Protein AF-A0AAV6WT46-F1 (afdb_monomer)

Structure (mmCIF, N/CA/C/O backbone):
data_AF-A0AAV6WT46-F1
#
_entry.id   AF-A0AAV6WT46-F1
#
loop_
_atom_site.group_PDB
_atom_site.id
_atom_site.type_symbol
_atom_site.label_atom_id
_atom_site.label_alt_id
_atom_site.label_comp_id
_atom_site.label_asym_id
_atom_site.label_entity_id
_atom_site.label_seq_id
_atom_site.pdbx_PDB_ins_code
_atom_site.Cartn_x
_atom_site.Cartn_y
_atom_site.Cartn_z
_atom_site.occupancy
_atom_site.B_iso_or_equiv
_atom_site.auth_seq_id
_atom_site.auth_comp_id
_atom_site.auth_asym_id
_atom_site.auth_atom_id
_atom_site.pdbx_PDB_model_num
ATOM 1 N N . MET A 1 1 ? -4.213 -20.398 21.052 1.00 59.06 1 MET A N 1
ATOM 2 C CA . MET A 1 1 ? -3.882 -21.037 19.759 1.00 59.06 1 MET A CA 1
ATOM 3 C C . MET A 1 1 ? -2.415 -20.762 19.490 1.00 59.06 1 MET A C 1
ATOM 5 O O . MET A 1 1 ? -1.897 -19.812 20.065 1.00 59.06 1 MET A O 1
ATOM 9 N N . GLU A 1 2 ? -1.743 -21.585 18.694 1.00 73.06 2 GLU A N 1
ATOM 10 C CA . GLU A 1 2 ? -0.379 -21.280 18.254 1.00 73.06 2 GLU A CA 1
ATOM 11 C C . GLU A 1 2 ? -0.454 -20.201 17.166 1.00 73.06 2 GLU A C 1
ATOM 13 O O . GLU A 1 2 ? -1.269 -20.307 16.248 1.00 73.06 2 GLU A O 1
ATOM 18 N N . LEU A 1 3 ? 0.304 -19.114 17.327 1.00 70.44 3 LEU A N 1
ATOM 19 C CA . LEU A 1 3 ? 0.281 -17.991 16.393 1.00 70.44 3 LEU A CA 1
ATOM 20 C C . LEU A 1 3 ? 1.283 -18.274 15.275 1.00 70.44 3 LEU A C 1
ATOM 22 O O . LEU A 1 3 ? 2.488 -18.145 15.486 1.00 70.44 3 LEU A O 1
ATOM 26 N N . ASP A 1 4 ? 0.788 -18.653 14.098 1.00 71.62 4 ASP A N 1
ATOM 27 C CA . ASP A 1 4 ? 1.652 -18.814 12.932 1.00 71.62 4 ASP A CA 1
ATOM 28 C C . ASP A 1 4 ? 2.218 -17.450 12.501 1.00 71.62 4 ASP A C 1
ATOM 30 O O . ASP A 1 4 ? 1.489 -16.546 12.082 1.00 71.62 4 ASP A O 1
ATOM 34 N N . LEU A 1 5 ? 3.537 -17.317 12.649 1.00 76.94 5 LEU A N 1
ATOM 35 C CA . LEU A 1 5 ? 4.339 -16.146 12.288 1.00 76.94 5 LEU A CA 1
ATOM 36 C C . LEU A 1 5 ? 5.156 -16.378 11.002 1.00 76.94 5 LEU A C 1
ATOM 38 O O . LEU A 1 5 ? 6.085 -15.622 10.711 1.00 76.94 5 LEU A O 1
ATOM 42 N N . THR A 1 6 ? 4.830 -17.416 10.225 1.00 81.56 6 THR A N 1
ATOM 43 C CA . THR A 1 6 ? 5.473 -17.703 8.937 1.00 81.56 6 THR A CA 1
ATOM 44 C C . THR A 1 6 ? 5.360 -16.492 7.993 1.00 81.56 6 THR A C 1
ATOM 46 O O . THR A 1 6 ? 4.273 -15.920 7.842 1.00 81.56 6 THR A O 1
ATOM 49 N N . PRO A 1 7 ? 6.456 -16.064 7.331 1.00 77.69 7 PRO A N 1
ATOM 50 C CA . PRO A 1 7 ? 6.428 -14.918 6.427 1.00 77.69 7 PRO A CA 1
ATOM 51 C C . PRO A 1 7 ? 5.551 -15.204 5.202 1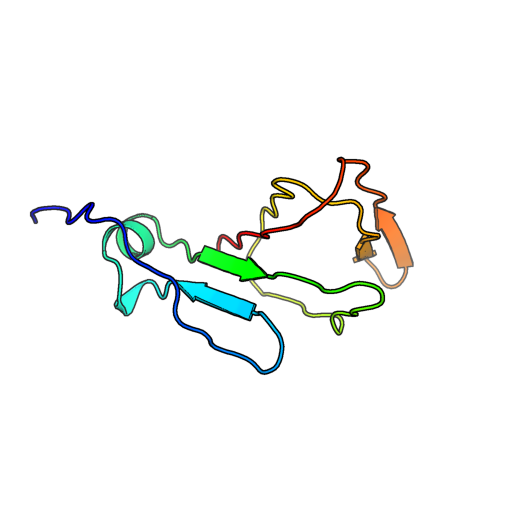.00 77.69 7 PRO A C 1
ATOM 53 O O . PRO A 1 7 ? 5.872 -16.047 4.367 1.00 77.69 7 PRO A O 1
ATOM 56 N N . ASN A 1 8 ? 4.448 -14.466 5.084 1.00 81.44 8 ASN A N 1
ATOM 57 C CA . ASN A 1 8 ? 3.464 -14.629 4.018 1.00 81.44 8 ASN A CA 1
ATOM 58 C C . ASN A 1 8 ? 3.652 -13.595 2.894 1.00 81.44 8 ASN A C 1
ATOM 60 O O . ASN A 1 8 ? 3.841 -12.402 3.147 1.00 81.44 8 ASN A O 1
ATOM 64 N N . LEU A 1 9 ? 3.556 -14.038 1.638 1.00 81.94 9 LEU A N 1
ATOM 65 C CA . LEU A 1 9 ? 3.581 -13.164 0.459 1.00 81.94 9 LEU A CA 1
ATOM 66 C C . LEU A 1 9 ? 2.184 -12.563 0.196 1.00 81.94 9 LEU A C 1
ATOM 68 O O . LEU A 1 9 ? 1.189 -13.244 0.431 1.00 81.94 9 LEU A O 1
ATOM 72 N N . PRO A 1 10 ? 2.079 -11.313 -0.293 1.00 83.50 10 PRO A N 1
ATOM 73 C CA . PRO A 1 10 ? 0.788 -10.677 -0.531 1.00 83.50 10 PRO A CA 1
ATOM 74 C C . PRO A 1 10 ? 0.156 -11.123 -1.855 1.00 83.50 10 PRO A C 1
ATOM 76 O O . PRO A 1 10 ? 0.817 -11.176 -2.897 1.00 83.50 10 PRO A O 1
ATOM 79 N N . ASN A 1 11 ? -1.156 -11.332 -1.835 1.00 83.88 11 ASN A N 1
ATOM 80 C CA . ASN A 1 11 ? -1.954 -11.644 -3.015 1.00 83.88 11 ASN A CA 1
ATOM 81 C C . ASN A 1 11 ? -2.172 -10.391 -3.881 1.00 83.88 11 ASN A C 1
ATOM 83 O O . ASN A 1 11 ? -2.345 -9.285 -3.370 1.00 83.88 11 ASN A O 1
ATOM 87 N N . LYS A 1 12 ? -2.167 -10.528 -5.213 1.00 83.56 12 LYS A N 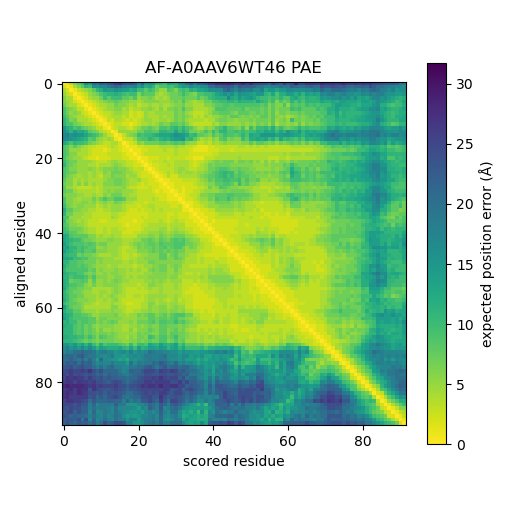1
ATOM 88 C CA . LYS A 1 12 ? -2.390 -9.404 -6.142 1.00 83.56 12 LYS A CA 1
ATOM 89 C C . LYS A 1 12 ? -3.889 -9.204 -6.381 1.00 83.56 12 LYS A C 1
ATOM 91 O O . LYS A 1 12 ? -4.523 -10.065 -6.978 1.00 83.56 12 LYS A O 1
ATOM 96 N N . VAL A 1 13 ? -4.450 -8.079 -5.925 1.00 78.56 13 VAL A N 1
ATOM 97 C CA . VAL A 1 13 ? -5.920 -7.915 -5.806 1.00 78.56 13 VAL A CA 1
ATOM 98 C C . VAL A 1 13 ? -6.540 -7.037 -6.898 1.00 78.56 13 VAL A C 1
ATOM 100 O O . VAL A 1 13 ? -7.692 -7.246 -7.265 1.00 78.56 13 VAL A O 1
ATOM 103 N N . TYR A 1 14 ? -5.806 -6.059 -7.435 1.00 72.56 14 TYR A N 1
ATOM 104 C CA . TYR A 1 14 ? -6.327 -5.119 -8.440 1.00 72.56 14 TYR A CA 1
ATOM 105 C C . TYR A 1 14 ? -5.378 -4.953 -9.632 1.00 72.56 14 TYR A C 1
ATOM 107 O O . TYR A 1 14 ? -4.165 -5.147 -9.522 1.00 72.56 14 TYR A O 1
ATOM 115 N N . GLY A 1 15 ? -5.944 -4.551 -10.776 1.00 66.94 15 GLY A N 1
ATOM 116 C CA . GLY A 1 15 ? -5.181 -4.145 -11.958 1.00 66.94 15 GLY A CA 1
ATOM 117 C C . GLY A 1 15 ? -4.258 -2.961 -11.647 1.00 66.94 15 GLY A C 1
ATOM 118 O O . GLY A 1 15 ? -4.673 -1.995 -11.010 1.00 66.94 15 GLY A O 1
ATOM 119 N N . GLY A 1 16 ? -2.999 -3.062 -12.075 1.00 72.44 16 GLY A N 1
ATOM 120 C CA . GLY A 1 16 ? -1.887 -2.250 -11.570 1.00 72.44 16 GLY A CA 1
ATOM 121 C C . GLY A 1 16 ? -0.904 -3.121 -10.784 1.00 72.44 16 GLY A C 1
ATOM 122 O O . GLY A 1 16 ? -0.845 -4.330 -11.000 1.00 72.44 16 GLY A O 1
ATOM 123 N N . ASP A 1 17 ? -0.136 -2.529 -9.871 1.00 82.00 17 ASP A N 1
ATOM 124 C CA . ASP A 1 17 ? 0.780 -3.243 -8.968 1.00 82.00 17 ASP A CA 1
ATOM 125 C C . ASP A 1 17 ? 0.364 -3.038 -7.500 1.00 82.00 17 ASP A C 1
ATOM 127 O O . ASP A 1 17 ? 1.125 -2.566 -6.656 1.00 82.00 17 ASP A O 1
ATOM 131 N N . TYR A 1 18 ? -0.896 -3.396 -7.220 1.00 82.62 18 TYR A N 1
ATOM 132 C CA . TYR A 1 18 ? -1.510 -3.374 -5.892 1.00 82.62 18 TYR A CA 1
ATOM 133 C C . TYR A 1 18 ? -1.709 -4.794 -5.346 1.00 82.62 18 TYR A C 1
ATOM 135 O O . TYR A 1 18 ? -2.434 -5.611 -5.926 1.00 82.62 18 TYR A O 1
ATOM 143 N N . TYR A 1 19 ? -1.081 -5.061 -4.206 1.00 84.44 19 TYR A N 1
ATOM 144 C CA . TYR A 1 19 ? -1.100 -6.341 -3.505 1.00 84.44 19 TYR A CA 1
ATOM 145 C C . TYR A 1 19 ? -1.706 -6.154 -2.106 1.00 84.44 19 TYR A C 1
ATOM 147 O O . TYR A 1 19 ? -1.589 -5.070 -1.538 1.00 84.44 19 TYR A O 1
ATOM 155 N N . ALA A 1 20 ? -2.332 -7.181 -1.533 1.00 85.69 20 ALA A N 1
ATOM 156 C CA . ALA A 1 20 ? -2.892 -7.154 -0.184 1.00 85.69 20 ALA A CA 1
ATOM 157 C C . ALA A 1 2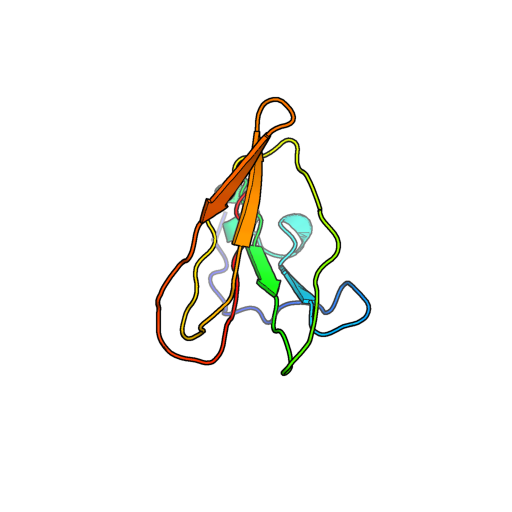0 ? -2.608 -8.442 0.595 1.00 85.69 20 ALA A C 1
ATOM 159 O O . ALA A 1 20 ? -2.374 -9.499 0.014 1.00 85.69 20 A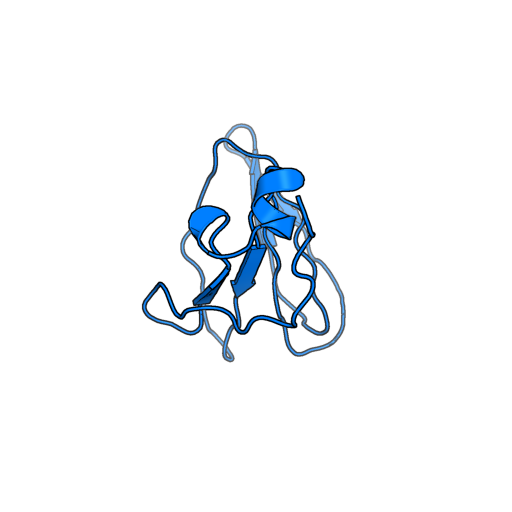LA A O 1
ATOM 160 N N . TRP A 1 21 ? -2.661 -8.331 1.918 1.00 85.56 21 TRP A N 1
ATOM 161 C CA . TRP A 1 21 ? -2.674 -9.447 2.854 1.00 85.56 21 TRP A CA 1
ATOM 162 C C . TRP A 1 21 ? -4.037 -9.448 3.558 1.00 85.56 21 TRP A C 1
ATOM 164 O O . TRP A 1 21 ? -4.379 -8.482 4.247 1.00 85.56 21 TRP A O 1
ATOM 174 N N . CYS A 1 22 ? -4.841 -10.495 3.367 1.00 78.56 22 CYS A N 1
ATOM 175 C CA . CYS A 1 22 ? -6.179 -10.557 3.953 1.00 78.56 22 CYS A CA 1
ATOM 176 C C . CYS A 1 22 ? -6.135 -1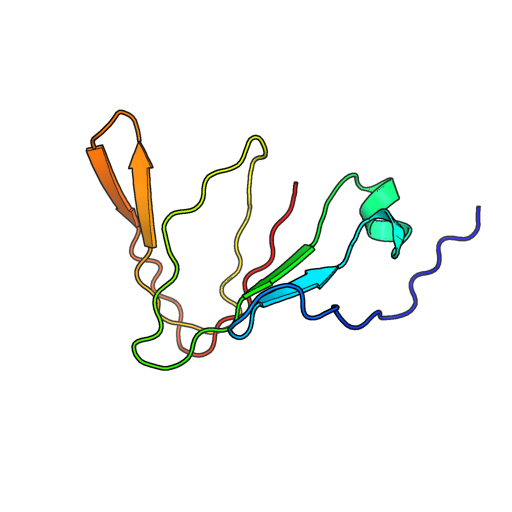1.097 5.398 1.00 78.56 22 CYS A C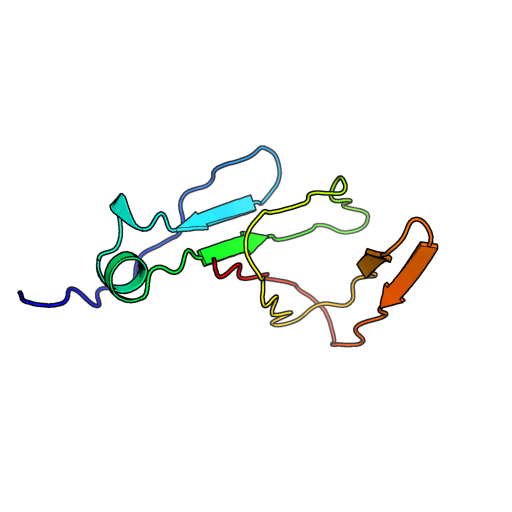 1
ATOM 178 O O . CYS A 1 22 ? -5.522 -12.138 5.632 1.00 78.56 22 CYS A O 1
ATOM 180 N N . PRO A 1 23 ? -6.848 -10.487 6.369 1.00 76.19 23 PRO A N 1
ATOM 181 C CA . PRO A 1 23 ? -6.907 -11.005 7.743 1.00 76.19 23 PRO A CA 1
ATOM 182 C C . PRO A 1 23 ? -7.457 -12.438 7.840 1.00 76.19 23 PRO A C 1
ATOM 184 O O . PRO A 1 23 ? -7.042 -13.210 8.696 1.00 76.19 23 PRO A O 1
ATOM 187 N N . ASN A 1 24 ? -8.348 -12.832 6.923 1.00 78.06 24 ASN A N 1
ATOM 188 C CA . ASN A 1 24 ? -8.858 -14.207 6.842 1.00 78.06 24 ASN A CA 1
ATOM 189 C C . ASN A 1 24 ? -7.791 -15.240 6.436 1.00 78.06 24 ASN A C 1
ATOM 191 O O . ASN A 1 24 ? -7.981 -16.423 6.702 1.00 78.06 24 ASN A O 1
ATOM 195 N N . GLU A 1 25 ? -6.706 -14.811 5.788 1.00 77.69 25 GLU A N 1
ATOM 196 C CA . GLU A 1 25 ? -5.603 -15.674 5.345 1.00 77.69 25 GLU A CA 1
ATOM 197 C C . GLU A 1 25 ? -4.481 -15.738 6.396 1.00 77.69 25 GLU A C 1
ATOM 199 O O . GLU A 1 25 ? -3.763 -16.731 6.465 1.00 77.69 25 GLU A O 1
ATOM 204 N N . ILE A 1 26 ? -4.319 -14.690 7.217 1.00 81.00 26 ILE A N 1
ATOM 205 C CA . ILE A 1 26 ? -3.160 -14.503 8.101 1.00 81.00 26 ILE A CA 1
ATOM 206 C C . ILE A 1 26 ? -3.616 -14.153 9.520 1.00 81.00 26 ILE A C 1
ATOM 208 O O . ILE A 1 26 ? -4.057 -13.036 9.805 1.00 81.00 26 ILE A O 1
ATOM 212 N N . LEU A 1 27 ? -3.438 -15.110 10.435 1.00 79.25 27 LEU A N 1
ATOM 213 C CA . LEU A 1 27 ? -3.904 -15.020 11.822 1.00 79.25 27 LEU A CA 1
ATOM 214 C C . LEU A 1 27 ? -3.356 -13.792 12.563 1.00 79.25 27 LEU A C 1
ATOM 216 O O . LEU A 1 27 ? -4.133 -13.098 13.209 1.00 79.25 27 LEU A O 1
ATOM 220 N N . MET A 1 28 ? -2.069 -13.451 12.418 1.00 80.94 28 MET A N 1
ATOM 221 C CA . MET A 1 28 ? -1.494 -12.270 13.090 1.00 80.94 28 MET A CA 1
ATOM 222 C C . MET A 1 28 ? -2.153 -10.935 12.693 1.00 80.94 28 MET A C 1
ATOM 224 O O . MET A 1 28 ? -2.202 -10.017 13.508 1.00 80.94 28 MET A O 1
ATOM 228 N N . LEU A 1 29 ? -2.692 -10.823 11.472 1.00 79.88 29 LEU A N 1
ATOM 229 C CA . LEU A 1 29 ? -3.412 -9.628 11.024 1.00 79.88 29 LEU A CA 1
ATOM 230 C C . LEU A 1 29 ? -4.818 -9.586 11.637 1.00 79.88 29 LEU A C 1
ATOM 232 O O . LEU A 1 29 ? -5.241 -8.555 12.157 1.00 79.88 29 LEU A O 1
ATOM 236 N N . ARG A 1 30 ? -5.502 -10.736 11.668 1.00 80.81 30 ARG A N 1
ATOM 237 C CA . ARG A 1 30 ? -6.811 -10.900 12.314 1.00 80.81 30 ARG A CA 1
ATOM 238 C C . ARG A 1 30 ? -6.778 -10.650 13.822 1.00 80.81 30 ARG A C 1
ATOM 240 O O . ARG A 1 30 ? -7.660 -9.954 14.311 1.00 80.81 30 ARG A O 1
ATOM 247 N N . GLU A 1 31 ? -5.789 -11.169 14.546 1.00 83.00 31 GLU A N 1
ATOM 248 C CA . GLU A 1 31 ? -5.656 -10.940 15.996 1.00 83.00 31 GLU A CA 1
ATOM 249 C C . GLU A 1 31 ? -5.384 -9.459 16.318 1.00 83.00 31 GLU A C 1
ATOM 251 O O . GLU A 1 31 ? -5.860 -8.948 17.328 1.00 83.00 31 GLU A O 1
ATOM 256 N N . GLY A 1 32 ? -4.682 -8.738 15.434 1.00 78.44 32 GLY A N 1
ATOM 257 C CA . GLY A 1 32 ? -4.528 -7.282 15.523 1.00 78.44 32 GLY A CA 1
ATOM 258 C C . GLY A 1 32 ? -5.718 -6.469 14.989 1.00 78.44 32 GLY A C 1
ATOM 259 O O . GLY A 1 32 ? -5.685 -5.246 15.082 1.00 78.44 32 GLY A O 1
ATOM 260 N N . ASN A 1 33 ? -6.734 -7.115 14.400 1.00 80.06 33 ASN A N 1
ATOM 261 C CA . ASN A 1 33 ? -7.823 -6.512 13.611 1.00 80.06 33 ASN A CA 1
ATOM 262 C C . ASN A 1 33 ? -7.364 -5.584 12.455 1.00 80.06 33 ASN A C 1
ATOM 264 O O . ASN A 1 33 ? -8.157 -4.830 11.899 1.00 80.06 33 ASN A O 1
ATOM 268 N N . ILE A 1 34 ? -6.095 -5.664 12.055 1.00 81.00 34 ILE A N 1
ATOM 269 C CA . ILE A 1 34 ? -5.502 -4.848 10.991 1.00 81.00 34 ILE A CA 1
ATOM 270 C C . ILE A 1 34 ? -5.540 -5.592 9.656 1.00 81.00 34 ILE A C 1
ATOM 272 O O . ILE A 1 34 ? -5.402 -6.811 9.605 1.00 81.00 34 ILE A O 1
ATOM 276 N N . ALA A 1 35 ? -5.636 -4.862 8.546 1.00 79.19 35 ALA A N 1
ATOM 277 C CA . ALA A 1 35 ? -5.193 -5.377 7.251 1.00 79.19 35 ALA A CA 1
ATOM 278 C C . ALA A 1 35 ? -3.756 -4.924 6.952 1.00 79.19 35 ALA A C 1
ATOM 280 O O . ALA A 1 35 ? -3.165 -4.122 7.676 1.00 79.19 35 ALA A O 1
ATOM 281 N N . ALA A 1 36 ? -3.202 -5.419 5.847 1.00 82.31 36 ALA A N 1
ATOM 282 C CA . ALA A 1 36 ? -2.027 -4.831 5.228 1.00 82.31 36 ALA A CA 1
ATOM 283 C C . ALA A 1 36 ? -2.168 -4.864 3.702 1.00 82.31 36 ALA A C 1
ATOM 285 O O . ALA A 1 36 ? -2.846 -5.720 3.131 1.00 82.31 36 ALA A O 1
ATOM 286 N N . ALA A 1 37 ? -1.490 -3.944 3.022 1.00 84.00 37 ALA A N 1
ATOM 287 C CA . ALA A 1 37 ? -1.386 -3.951 1.570 1.00 84.00 37 ALA A CA 1
ATOM 288 C C . ALA A 1 37 ? -0.028 -3.414 1.115 1.00 84.00 37 ALA A C 1
ATOM 290 O O . ALA A 1 37 ? 0.799 -3.024 1.930 1.00 84.00 37 ALA A O 1
ATOM 291 N N . LYS A 1 38 ? 0.224 -3.459 -0.188 1.00 83.75 38 LYS A N 1
ATOM 292 C CA . LYS A 1 38 ? 1.431 -2.955 -0.832 1.00 83.75 38 LYS A CA 1
ATOM 293 C C . LYS A 1 38 ? 1.031 -2.369 -2.176 1.00 83.75 38 LYS A C 1
ATOM 295 O O . LYS A 1 38 ? 0.793 -3.092 -3.142 1.00 83.75 38 LYS A O 1
ATOM 300 N N . LEU A 1 39 ? 0.957 -1.045 -2.226 1.00 84.00 39 LEU A N 1
ATOM 301 C CA . LEU A 1 39 ? 0.912 -0.297 -3.478 1.00 84.00 39 LEU A CA 1
ATOM 302 C C . LEU A 1 39 ? 2.344 -0.048 -3.966 1.00 84.00 39 LEU A C 1
ATOM 304 O O . LEU A 1 39 ? 3.134 0.559 -3.241 1.00 84.00 39 LEU A O 1
ATOM 308 N N . ALA A 1 40 ? 2.638 -0.459 -5.198 1.00 83.94 40 ALA A N 1
ATOM 309 C CA . ALA A 1 40 ? 3.776 0.022 -5.971 1.00 83.94 40 ALA A CA 1
ATOM 310 C C . ALA A 1 40 ? 3.273 0.862 -7.156 1.00 83.94 40 ALA A C 1
ATOM 312 O O . ALA A 1 40 ? 2.296 0.501 -7.817 1.00 83.94 40 ALA A O 1
ATOM 313 N N . LEU A 1 41 ? 3.950 1.977 -7.431 1.00 81.06 41 LEU A N 1
ATOM 314 C CA . LEU A 1 41 ? 3.681 2.841 -8.578 1.00 81.06 41 LEU A CA 1
ATOM 315 C C . LEU A 1 41 ? 4.878 2.853 -9.525 1.00 81.06 41 LEU A C 1
ATOM 317 O O . LEU A 1 41 ? 6.029 2.779 -9.103 1.00 81.06 41 LEU A O 1
ATOM 321 N N . ARG A 1 42 ? 4.577 2.940 -10.820 1.00 83.00 42 ARG A N 1
ATOM 322 C CA . ARG A 1 42 ? 5.557 3.162 -11.890 1.00 83.00 42 ARG A CA 1
ATOM 323 C C . ARG A 1 42 ? 5.649 4.665 -12.163 1.00 83.00 42 ARG A C 1
ATOM 325 O O . ARG A 1 42 ? 4.745 5.405 -11.776 1.00 83.00 42 ARG A O 1
ATOM 332 N N . ASN A 1 43 ? 6.691 5.118 -12.858 1.00 82.81 43 ASN A N 1
ATOM 333 C CA . ASN A 1 43 ? 6.823 6.527 -13.244 1.00 82.81 43 ASN A CA 1
ATOM 334 C C . ASN A 1 43 ? 5.562 7.000 -13.990 1.00 82.81 43 ASN A C 1
ATOM 336 O O . ASN A 1 43 ? 5.055 6.296 -14.864 1.00 82.81 43 ASN A O 1
ATOM 340 N N . ASN A 1 44 ? 5.053 8.178 -13.620 1.00 81.44 44 ASN A N 1
ATOM 341 C CA . ASN A 1 44 ? 3.785 8.758 -14.088 1.00 81.44 44 ASN A CA 1
ATOM 342 C C . ASN A 1 44 ? 2.524 7.908 -13.788 1.00 81.44 44 ASN A C 1
ATOM 344 O O . ASN A 1 44 ? 1.455 8.170 -14.338 1.00 81.44 44 ASN A O 1
ATOM 348 N N . GLY A 1 45 ? 2.619 6.901 -12.914 1.00 79.44 45 GLY A N 1
ATOM 349 C CA . GLY A 1 45 ? 1.485 6.114 -12.438 1.00 79.44 45 GLY A CA 1
ATOM 350 C C . GLY A 1 45 ? 0.637 6.891 -11.430 1.00 79.44 45 GLY A C 1
ATOM 351 O O . GLY A 1 45 ? 1.158 7.423 -10.453 1.00 79.44 45 GLY A O 1
ATOM 352 N N . PHE A 1 46 ? -0.677 6.921 -11.651 1.00 80.94 46 PHE A N 1
ATOM 353 C CA . PHE A 1 46 ? -1.644 7.639 -10.819 1.00 80.94 46 PHE A CA 1
ATOM 354 C C . PHE A 1 46 ? -2.602 6.673 -10.109 1.00 80.94 46 PHE A C 1
ATOM 356 O O . PHE A 1 46 ? -2.991 5.648 -10.673 1.00 80.94 46 PHE A O 1
ATOM 363 N N . VAL A 1 47 ? -3.014 7.014 -8.885 1.00 79.50 47 VAL A N 1
ATOM 364 C CA . VAL A 1 47 ? -4.046 6.288 -8.128 1.00 79.50 47 VAL A CA 1
ATOM 365 C C . VAL A 1 47 ? -5.296 7.150 -8.061 1.00 79.50 47 VAL A C 1
ATOM 367 O O . VAL A 1 47 ? -5.239 8.294 -7.619 1.00 79.50 47 VAL A O 1
ATOM 370 N N . LEU A 1 48 ? -6.436 6.586 -8.463 1.00 81.38 48 LEU A N 1
ATOM 371 C CA . LEU A 1 48 ? -7.731 7.248 -8.308 1.00 81.38 48 LEU A CA 1
ATOM 372 C C . LEU A 1 48 ? -8.020 7.512 -6.815 1.00 81.38 48 LEU A C 1
ATOM 374 O O . LEU A 1 48 ? -7.804 6.600 -6.009 1.00 81.38 48 LEU A O 1
ATOM 378 N N . PRO A 1 49 ? -8.540 8.698 -6.436 1.00 79.69 49 PRO A N 1
ATOM 379 C CA . PRO A 1 49 ? -8.920 8.993 -5.057 1.00 79.69 49 PRO A CA 1
ATOM 380 C C . PRO A 1 49 ? -9.798 7.890 -4.453 1.00 79.69 49 PRO A C 1
ATOM 382 O O . PRO A 1 49 ? -10.818 7.502 -5.025 1.00 79.69 49 PRO A O 1
ATOM 385 N N . ARG A 1 50 ? -9.384 7.368 -3.294 1.00 75.62 50 ARG A N 1
ATOM 386 C CA . ARG A 1 50 ? -10.059 6.279 -2.581 1.00 75.62 50 ARG A CA 1
ATOM 387 C C . ARG A 1 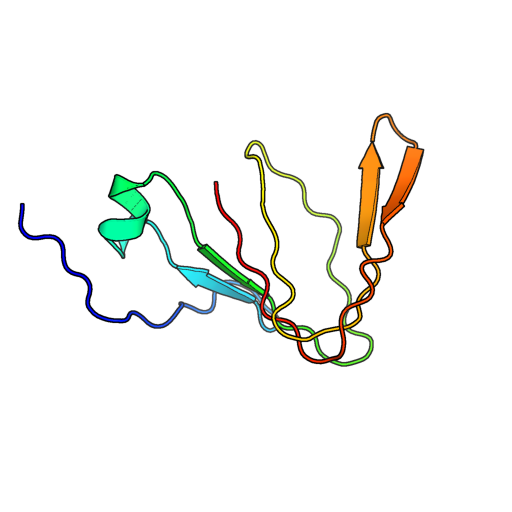50 ? -10.190 6.639 -1.107 1.00 75.62 50 ARG A C 1
ATOM 389 O O . ARG A 1 50 ? -9.193 6.922 -0.450 1.00 75.62 50 ARG A O 1
ATOM 396 N N . TYR A 1 51 ? -11.410 6.547 -0.597 1.00 76.00 51 TYR A N 1
ATOM 397 C CA . TYR A 1 51 ? -11.729 6.750 0.814 1.00 76.00 51 TYR A CA 1
ATOM 398 C C . TYR A 1 51 ? -11.834 5.412 1.558 1.00 76.00 51 TYR A C 1
ATOM 400 O O . TYR A 1 51 ? -11.863 4.342 0.944 1.00 76.00 51 TYR A O 1
ATOM 408 N N . SER A 1 52 ? -11.882 5.482 2.887 1.00 74.69 52 SER A N 1
ATOM 409 C CA . SER A 1 52 ? -12.250 4.374 3.767 1.00 74.69 52 SER A CA 1
ATOM 410 C C . SER A 1 52 ? -12.991 4.906 4.984 1.00 74.69 52 SER A C 1
ATOM 412 O O . SER A 1 52 ? -12.840 6.063 5.363 1.00 74.69 52 SER A O 1
ATOM 414 N N . ASP A 1 53 ? -13.736 4.002 5.589 1.00 79.81 53 ASP A N 1
ATOM 415 C CA . ASP A 1 53 ? -14.232 3.999 6.960 1.00 79.81 53 ASP A CA 1
ATOM 416 C C . ASP A 1 53 ? -13.125 3.913 8.032 1.00 79.81 53 ASP A C 1
ATOM 418 O O . ASP A 1 53 ? -13.283 4.486 9.108 1.00 79.81 53 ASP A O 1
ATOM 422 N N . SER A 1 54 ? -12.005 3.236 7.751 1.00 73.62 54 SER A N 1
ATOM 423 C CA . SER A 1 54 ? -10.888 3.066 8.694 1.00 73.62 54 SER A CA 1
ATOM 424 C C . SER A 1 54 ? -9.732 4.065 8.550 1.00 73.62 54 SER A C 1
ATOM 426 O O . SER A 1 54 ? -9.412 4.555 7.459 1.00 73.62 54 SER A O 1
ATOM 428 N N . ALA A 1 55 ? -9.060 4.329 9.677 1.00 74.06 55 ALA A N 1
ATOM 429 C CA . ALA A 1 55 ? -7.858 5.155 9.751 1.00 74.06 55 ALA A CA 1
ATOM 430 C C . ALA A 1 55 ? -6.630 4.401 9.215 1.00 74.06 55 ALA A C 1
ATOM 432 O O . ALA A 1 55 ? -6.433 3.222 9.496 1.00 74.06 55 ALA A O 1
ATOM 433 N N . LYS A 1 56 ? -5.785 5.084 8.433 1.00 73.06 56 LYS A N 1
ATOM 434 C CA . LYS A 1 56 ? -4.734 4.447 7.625 1.00 73.06 56 LYS A CA 1
ATOM 435 C C . LYS A 1 56 ? -3.377 5.103 7.826 1.00 73.06 56 LYS A C 1
ATOM 437 O O . LYS A 1 56 ? -3.226 6.301 7.608 1.00 73.06 56 LYS A O 1
ATOM 442 N N . VAL A 1 57 ? -2.383 4.290 8.184 1.00 76.19 57 VAL A N 1
ATOM 443 C CA . VAL A 1 57 ? -0.972 4.690 8.258 1.00 76.19 57 VAL A CA 1
ATOM 444 C C . VAL A 1 57 ? -0.248 4.143 7.032 1.00 76.19 57 VAL A C 1
ATOM 446 O O . VAL A 1 57 ? -0.144 2.930 6.859 1.00 76.19 57 VAL A O 1
ATOM 449 N N . ALA A 1 58 ? 0.232 5.048 6.181 1.00 75.44 58 ALA A N 1
ATOM 450 C CA . ALA A 1 58 ? 0.962 4.730 4.961 1.00 75.44 58 ALA A CA 1
ATOM 451 C C . ALA A 1 58 ? 2.466 4.950 5.166 1.00 75.44 58 ALA A C 1
ATOM 453 O O . ALA A 1 58 ? 2.885 6.037 5.560 1.00 75.44 58 ALA A O 1
ATOM 454 N N . TYR A 1 59 ? 3.277 3.940 4.847 1.00 72.94 59 TYR A N 1
ATOM 455 C CA . TYR A 1 59 ? 4.736 4.052 4.853 1.00 72.94 59 TYR A CA 1
ATOM 456 C C . TYR A 1 59 ? 5.296 4.074 3.439 1.00 72.94 59 TYR A C 1
ATOM 458 O O . TYR A 1 59 ? 4.866 3.334 2.560 1.00 72.94 59 TYR A O 1
ATOM 466 N N . VAL A 1 60 ? 6.295 4.919 3.240 1.00 75.81 60 VAL A N 1
ATOM 467 C CA . VAL A 1 60 ? 6.974 5.126 1.968 1.00 75.81 60 VAL A CA 1
ATOM 468 C C . VAL A 1 60 ? 8.399 4.627 2.179 1.00 75.81 60 VAL A C 1
ATOM 470 O O . VAL A 1 60 ? 9.235 5.350 2.710 1.00 75.81 60 VAL A O 1
ATOM 473 N N . LEU A 1 61 ? 8.649 3.343 1.884 1.00 77.12 61 LEU A N 1
ATOM 474 C CA . LEU A 1 61 ? 9.862 2.602 2.303 1.00 77.12 61 LEU A CA 1
ATOM 475 C C . LEU A 1 61 ? 11.201 3.118 1.731 1.00 77.12 61 LEU A C 1
ATOM 477 O O .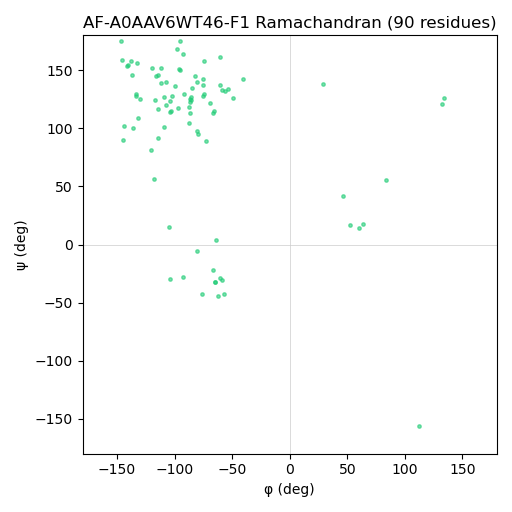 LEU A 1 61 ? 12.227 2.475 1.923 1.00 77.12 61 LEU A O 1
ATOM 481 N N . GLN A 1 62 ? 11.155 4.223 0.992 1.00 77.69 62 GLN A N 1
ATOM 482 C CA . GLN A 1 62 ? 11.606 4.381 -0.393 1.00 77.69 62 GLN A CA 1
ATOM 483 C C . GLN A 1 62 ? 10.443 5.149 -1.085 1.00 77.69 62 GLN A C 1
ATOM 485 O O . GLN A 1 62 ? 9.308 4.680 -0.995 1.00 77.69 62 GLN A O 1
ATOM 490 N N . GLY A 1 63 ? 10.656 6.292 -1.758 1.00 79.62 63 GLY A N 1
ATOM 491 C CA . GLY A 1 63 ? 9.693 6.888 -2.723 1.00 79.62 63 GLY A CA 1
ATOM 492 C C . GLY A 1 63 ? 9.377 8.383 -2.606 1.00 79.62 63 GLY A C 1
ATOM 493 O O . GLY A 1 63 ? 8.760 8.779 -1.631 1.00 79.62 63 GLY A O 1
ATOM 494 N N . ILE A 1 64 ? 9.617 9.192 -3.650 1.00 75.81 64 ILE A N 1
ATOM 495 C CA . ILE A 1 64 ? 8.949 10.506 -3.759 1.00 75.81 64 ILE A CA 1
ATOM 496 C C . ILE A 1 64 ? 7.598 10.317 -4.458 1.00 75.81 64 ILE A C 1
ATOM 498 O O . ILE A 1 64 ? 7.543 9.845 -5.594 1.00 75.81 64 ILE A O 1
ATOM 502 N N . ILE A 1 65 ? 6.515 10.727 -3.795 1.00 75.00 65 ILE A N 1
ATOM 503 C CA . ILE A 1 65 ? 5.185 10.895 -4.392 1.00 75.00 65 ILE A CA 1
ATOM 504 C C . ILE A 1 65 ? 4.477 12.127 -3.829 1.00 75.00 65 ILE A C 1
ATOM 506 O O . ILE A 1 65 ? 4.701 12.531 -2.690 1.00 75.00 65 ILE A O 1
ATOM 510 N N . TYR A 1 66 ? 3.564 12.682 -4.623 1.00 80.62 66 TYR A N 1
ATOM 511 C CA . TYR A 1 66 ? 2.642 13.728 -4.191 1.00 80.62 66 TYR A CA 1
ATOM 512 C C . TYR A 1 66 ? 1.345 13.096 -3.679 1.00 80.62 66 TYR A C 1
ATOM 514 O O . TYR A 1 66 ? 0.757 12.249 -4.355 1.00 80.62 66 TYR A O 1
ATOM 522 N N . ILE A 1 67 ? 0.904 13.499 -2.484 1.00 79.81 67 ILE A N 1
ATOM 523 C CA . ILE A 1 67 ? -0.337 13.029 -1.860 1.00 79.81 67 ILE A CA 1
ATOM 524 C C . ILE A 1 67 ? -1.283 14.218 -1.688 1.00 79.81 67 ILE A C 1
ATOM 526 O O . ILE A 1 67 ? -0.947 15.211 -1.043 1.00 79.81 67 ILE A O 1
ATOM 530 N N . TYR A 1 68 ? -2.486 14.077 -2.240 1.00 76.50 68 TYR A N 1
ATOM 531 C CA . TYR A 1 68 ? -3.572 15.046 -2.131 1.00 76.50 68 TYR A CA 1
ATOM 532 C C . TYR A 1 68 ? -4.602 14.530 -1.128 1.00 76.50 68 TYR A C 1
ATOM 534 O O . TYR A 1 68 ? -5.250 13.510 -1.380 1.00 76.50 68 TYR A O 1
ATOM 542 N N . ILE A 1 69 ? -4.758 15.215 0.007 1.00 78.19 69 ILE A N 1
ATOM 543 C CA . ILE A 1 69 ? -5.737 14.851 1.037 1.00 78.19 69 ILE A CA 1
ATOM 544 C C . ILE A 1 69 ? -6.914 15.823 0.946 1.00 78.19 69 ILE A C 1
ATOM 546 O O . ILE A 1 69 ? -6.742 17.033 1.039 1.00 78.19 69 ILE A O 1
ATOM 550 N N . TYR A 1 70 ? -8.124 15.300 0.761 1.00 77.88 70 TYR A N 1
ATOM 551 C CA . TYR A 1 70 ? -9.341 16.108 0.663 1.00 77.88 70 TYR A CA 1
ATOM 552 C C . TYR A 1 70 ? -10.045 16.143 2.021 1.00 77.88 70 TYR A C 1
ATOM 554 O O . TYR A 1 70 ? -10.479 15.101 2.511 1.00 77.88 70 TYR A O 1
ATOM 562 N N . ILE A 1 71 ? -10.176 17.330 2.621 1.00 77.38 71 ILE A N 1
ATOM 563 C CA . ILE A 1 71 ? -10.805 17.531 3.937 1.00 77.38 71 ILE A CA 1
ATOM 564 C C . ILE A 1 71 ? -11.775 18.714 3.842 1.00 77.38 71 ILE A C 1
ATOM 566 O O . ILE A 1 71 ? -11.411 19.765 3.327 1.00 77.38 71 ILE A O 1
ATOM 570 N N . TYR A 1 72 ? -13.023 18.548 4.299 1.00 75.62 72 TYR A N 1
ATOM 571 C CA . TYR A 1 72 ? -14.078 19.582 4.259 1.00 75.62 72 TYR A CA 1
ATOM 572 C C . TYR A 1 72 ? -14.206 20.322 2.910 1.00 75.62 72 TYR A C 1
ATOM 574 O O . TYR A 1 72 ? -14.393 21.536 2.858 1.00 75.62 72 TYR A O 1
ATOM 582 N N . ASN A 1 73 ? -14.121 19.571 1.806 1.00 68.19 73 ASN A N 1
ATOM 583 C CA . ASN A 1 73 ? -14.186 20.079 0.430 1.00 68.19 73 ASN A CA 1
ATOM 584 C C . ASN A 1 73 ? -13.041 21.041 0.027 1.00 68.19 73 ASN A C 1
ATOM 586 O O . ASN A 1 73 ? -13.151 21.746 -0.974 1.00 68.19 73 ASN A O 1
ATOM 590 N N . GLN A 1 74 ? -11.935 21.045 0.779 1.00 60.47 74 GLN A N 1
ATOM 591 C CA . GLN A 1 74 ? -10.672 21.704 0.438 1.00 60.47 74 GLN A CA 1
ATOM 592 C C . GLN A 1 74 ? -9.575 20.664 0.164 1.00 60.47 74 GLN A C 1
ATOM 594 O O . GLN A 1 74 ? -9.602 19.553 0.701 1.00 60.47 74 GLN A O 1
ATOM 599 N N . ILE A 1 75 ? -8.604 21.035 -0.675 1.00 63.03 75 ILE A N 1
ATOM 600 C CA . ILE A 1 75 ? -7.383 20.255 -0.898 1.00 63.03 75 ILE A CA 1
ATOM 601 C C . ILE A 1 75 ? -6.359 20.669 0.158 1.00 63.03 75 ILE A C 1
ATOM 603 O O . ILE A 1 75 ? -6.033 21.848 0.285 1.00 63.03 75 ILE A O 1
ATOM 607 N N . VAL A 1 76 ? -5.850 19.688 0.896 1.00 62.19 76 V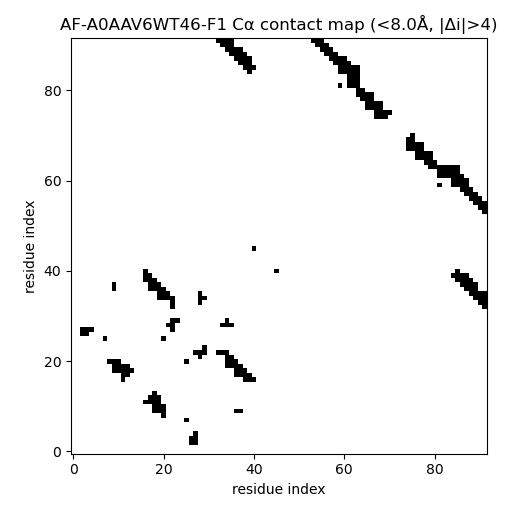AL A N 1
ATOM 608 C CA . VAL A 1 76 ? -4.703 19.816 1.792 1.00 62.19 76 VAL A CA 1
ATOM 609 C C . VAL A 1 76 ? -3.550 19.045 1.152 1.00 62.19 76 VAL A C 1
ATOM 611 O O . VAL A 1 76 ? -3.507 17.812 1.190 1.00 62.19 76 VAL A O 1
ATOM 614 N N . ASP A 1 77 ? -2.637 19.780 0.519 1.00 56.22 77 ASP A N 1
ATOM 615 C CA . ASP A 1 77 ? -1.446 19.212 -0.116 1.00 56.22 77 ASP A CA 1
ATOM 616 C C . ASP A 1 77 ? -0.480 18.686 0.952 1.00 56.22 77 ASP A C 1
ATOM 618 O O . ASP A 1 77 ? -0.022 19.441 1.812 1.00 56.22 77 ASP A O 1
ATOM 622 N N . PHE A 1 78 ? -0.140 17.396 0.889 1.00 59.84 78 PHE A N 1
ATOM 623 C CA . PHE A 1 78 ? 0.785 16.768 1.832 1.00 59.84 78 PHE A CA 1
ATOM 624 C C . PHE A 1 78 ? 1.992 16.176 1.092 1.00 59.84 78 PHE A C 1
ATOM 626 O O . PHE A 1 78 ? 2.067 14.985 0.784 1.00 59.84 78 PHE A O 1
ATOM 633 N N . SER A 1 79 ? 2.954 17.046 0.781 1.00 51.38 79 SER A N 1
ATOM 634 C CA . SER A 1 79 ? 4.199 16.702 0.081 1.00 51.38 79 SER A CA 1
ATOM 635 C C . SER A 1 79 ? 5.164 15.929 0.988 1.00 51.38 79 SER A C 1
ATOM 637 O O . SER A 1 79 ? 6.005 16.515 1.671 1.00 51.38 79 SER A O 1
ATOM 639 N N . VAL A 1 80 ? 5.050 14.598 0.998 1.00 50.38 80 VAL A N 1
ATOM 640 C CA . VAL A 1 80 ? 5.933 13.702 1.764 1.00 50.38 80 VAL A CA 1
ATOM 641 C C . VAL A 1 80 ? 7.257 13.499 1.017 1.00 50.38 80 VAL A C 1
ATOM 643 O O . VAL A 1 80 ? 7.379 12.637 0.150 1.00 50.38 80 VAL A O 1
ATOM 646 N N . PHE A 1 81 ? 8.271 14.293 1.366 1.00 34.97 81 PHE A N 1
ATOM 647 C CA . PHE A 1 81 ? 9.625 14.165 0.819 1.00 34.97 81 PHE A CA 1
ATOM 648 C C . PHE A 1 81 ? 10.424 13.047 1.516 1.00 34.97 81 PHE A C 1
ATOM 650 O O . PHE A 1 81 ? 11.024 13.261 2.568 1.00 34.97 81 PHE A O 1
ATOM 657 N N . VAL A 1 82 ? 10.465 11.863 0.899 1.00 38.69 82 VAL A N 1
ATOM 658 C CA . VAL A 1 82 ? 11.352 10.726 1.227 1.00 38.69 82 VAL A CA 1
ATOM 659 C C . VAL A 1 82 ? 11.875 10.154 -0.102 1.00 38.69 82 VAL A C 1
ATOM 661 O O . VAL A 1 82 ? 11.167 10.217 -1.096 1.00 38.69 82 VAL A O 1
ATOM 664 N N . TYR A 1 83 ? 13.107 9.647 -0.190 1.00 32.16 83 TYR A N 1
ATOM 665 C CA . TYR A 1 83 ? 13.747 9.366 -1.493 1.00 32.16 83 TYR A CA 1
ATOM 666 C C . TYR A 1 83 ? 13.394 7.966 -2.085 1.00 32.16 83 TYR A C 1
ATOM 668 O O . TYR A 1 83 ? 13.506 6.969 -1.379 1.00 32.16 83 TYR A O 1
ATOM 676 N N . ASP A 1 84 ? 12.919 7.941 -3.352 1.00 33.28 84 ASP A N 1
ATOM 677 C CA . ASP A 1 84 ? 12.635 6.881 -4.382 1.00 33.28 84 ASP A CA 1
ATOM 678 C C . ASP A 1 84 ? 12.234 5.415 -4.024 1.00 33.28 84 ASP A C 1
ATOM 680 O O . ASP A 1 84 ? 12.848 4.851 -3.148 1.00 33.28 84 ASP A O 1
ATOM 684 N N . PHE A 1 85 ? 11.247 4.796 -4.732 1.00 30.80 85 PHE A N 1
ATOM 685 C CA . PHE A 1 85 ? 10.707 3.383 -4.705 1.00 30.80 85 PHE A CA 1
ATOM 686 C C . PHE A 1 85 ? 9.613 2.836 -3.699 1.00 30.80 85 PHE A C 1
ATOM 688 O O . PHE A 1 85 ? 9.790 1.782 -3.095 1.00 30.80 85 PHE A O 1
ATOM 695 N N . MET A 1 86 ? 8.409 3.430 -3.583 1.00 37.62 86 MET A N 1
ATOM 696 C CA . MET A 1 86 ? 7.291 3.013 -2.668 1.00 37.62 86 MET A CA 1
ATOM 697 C C . MET A 1 86 ? 6.959 1.510 -2.464 1.00 37.62 86 MET A C 1
ATOM 699 O O . MET A 1 86 ? 6.760 0.774 -3.433 1.00 37.62 86 MET A O 1
ATOM 703 N N . HIS A 1 87 ? 6.604 1.144 -1.215 1.00 42.16 87 HIS A N 1
ATOM 704 C CA . HIS A 1 87 ? 5.622 0.088 -0.862 1.00 42.16 87 HIS A CA 1
ATOM 705 C C . HIS A 1 87 ? 4.676 0.569 0.268 1.00 42.16 87 HIS A C 1
ATOM 707 O O . HIS A 1 87 ? 5.058 0.523 1.436 1.00 42.16 87 HIS A O 1
ATOM 713 N N . VAL A 1 88 ? 3.445 1.000 -0.041 1.00 42.94 88 VAL A N 1
ATOM 714 C CA . VAL A 1 88 ? 2.510 1.514 0.992 1.00 42.94 88 VAL A CA 1
ATOM 715 C C . VAL A 1 88 ? 1.672 0.420 1.657 1.00 42.94 88 VAL A C 1
ATOM 717 O O . VAL A 1 88 ? 0.843 -0.208 0.994 1.00 42.94 88 VAL A O 1
ATOM 720 N N . TYR A 1 89 ? 1.857 0.291 2.976 1.00 46.62 89 TYR A N 1
ATOM 721 C CA . TYR A 1 89 ? 1.002 -0.449 3.910 1.00 46.62 89 TYR A CA 1
ATOM 722 C C . TYR A 1 89 ? -0.311 0.280 4.226 1.00 46.62 89 TYR A C 1
ATOM 724 O O . TYR A 1 89 ? -0.429 1.489 4.048 1.00 46.62 89 TYR A O 1
ATOM 732 N N . PHE A 1 90 ? -1.309 -0.486 4.668 1.00 45.09 90 PHE A N 1
ATOM 733 C CA . PHE A 1 90 ? -2.671 -0.029 4.942 1.00 45.09 90 PHE A CA 1
ATOM 734 C C . PHE A 1 90 ? -3.232 -0.797 6.145 1.00 45.09 90 PHE A C 1
ATOM 736 O O . PHE A 1 90 ? -3.858 -1.840 5.951 1.00 45.09 90 PHE A O 1
ATOM 743 N N . CYS A 1 91 ? -3.033 -0.284 7.363 1.00 40.97 91 CYS A N 1
ATOM 744 C CA . CYS A 1 91 ? -3.841 -0.727 8.503 1.00 40.97 91 CYS A CA 1
ATOM 745 C C . CYS A 1 91 ? -5.334 -0.431 8.265 1.00 40.97 91 CYS A C 1
ATOM 747 O O . CYS A 1 91 ? -5.701 0.393 7.417 1.00 40.97 91 CYS A O 1
ATOM 749 N N . ILE A 1 92 ? -6.172 -1.126 9.030 1.00 44.91 92 ILE A N 1
ATOM 750 C CA . ILE A 1 92 ? -7.609 -0.897 9.214 1.00 44.91 92 ILE A CA 1
ATOM 751 C C . ILE A 1 92 ? -7.835 -0.774 10.724 1.00 44.91 92 ILE A C 1
ATOM 753 O O . ILE A 1 92 ? -7.034 -1.403 11.451 1.00 44.91 92 ILE A O 1
#

Radius of gyration: 14.9 Å; Cα contacts (8 Å, |Δi|>4): 146; chains: 1; bounding box: 28×43×34 Å

InterPro domains:
  IPR006045 Cupin 1 [PF00190] (14-71)
  IPR011051 RmlC-like cupin domain superfamily [SSF51182] (15-69)
  IPR014710 RmlC-like jelly roll fold [G3DSA:2.60.120.10] (7-76)

Mean predicted aligned error: 9.26 Å

Foldseek 3Di:
DDADPPDDDFDQDDPARKTWDDCVNHVVCVVVVWIWIWDWADVVGDDDDDDDPDDWDWDFVADFDWDWDADPNDTDTDGDDDHHTGTTITID

pLDDT: mean 71.71, std 14.52, range [30.8, 85.69]

Secondary structure (DSSP, 8-state):
-------PPPEEEETTEEEEE-TTT-HHHHHTT--EEEEE--TT--------SS------SS--EEEEEEETTEEEEEEE---S---B----

Solvent-accessible surface area (backbone atoms only — not comparable to full-atom values): 5795 Å² total; per-residue (Å²): 132,86,80,72,78,74,91,76,82,64,49,77,77,48,93,77,54,36,28,31,46,56,34,93,80,35,63,67,33,44,78,68,61,23,42,39,35,33,42,44,77,58,94,96,58,82,78,78,93,78,89,72,96,57,68,67,62,73,45,63,82,20,20,67,57,84,44,82,43,80,52,96,95,39,83,46,80,49,77,52,88,42,74,59,72,43,46,30,37,36,43,71

Organism: NCBI:txid168488

Nearest PDB structures (foldseek):
  3mb5-assembly1_A  TM=2.441E-01  e=8.310E+00  Pyrococcus abyssi

Sequence (92 aa):
MELDLTPNLPNKVYGGDYYAWCPNEILMLREGNIAAAKLALRNNGFVLPRYSDSAKVAYVLQGIIYIYIYIYNQIVDFSVFVYDFMHVYFCI